Protein AF-A0A2P7SC13-F1 (afdb_monomer_lite)

Sequence (96 aa):
MEVFSAVVFDETLHFLTLPDGKTDEGWGVAGIEGLLDKYLDDDAELAKHFFRRVDQLYPGGYDMTVKIRGANLYDIRLSQGGETEIYPNRFVFFES

pLDDT: mean 88.29, std 10.5, range [35.25, 97.38]

Foldseek 3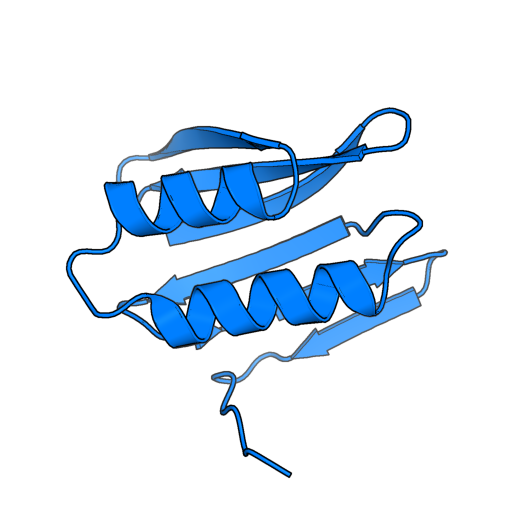Di:
DKWWWDDDPQWIKIWDQDPVRDIDIATALVGVVVVCVVPAPADQVVVSVVSVVCCVVCVRTWTWMWDDDRNWIAFIWIDDPRDIDTDHGIDDDDDD

Structure (mmCIF, N/CA/C/O backbone):
data_AF-A0A2P7SC13-F1
#
_entry.id   AF-A0A2P7SC13-F1
#
loop_
_atom_site.group_PDB
_atom_site.id
_atom_site.type_symbol
_atom_site.label_atom_id
_atom_site.label_alt_id
_atom_site.label_comp_id
_atom_site.label_asym_id
_atom_site.label_entity_id
_atom_site.label_seq_id
_atom_site.pdbx_PDB_ins_code
_atom_site.Cartn_x
_atom_site.Cartn_y
_atom_site.Cartn_z
_atom_site.occupancy
_atom_site.B_iso_or_equiv
_atom_site.auth_seq_id
_atom_site.auth_comp_id
_atom_site.auth_asym_id
_atom_site.auth_atom_id
_atom_site.pdbx_PDB_model_num
ATOM 1 N N . MET A 1 1 ? 6.666 5.268 -6.962 1.00 92.88 1 MET A N 1
ATOM 2 C CA . MET A 1 1 ? 5.197 5.129 -6.986 1.00 92.88 1 MET A CA 1
ATOM 3 C C . MET A 1 1 ? 4.663 5.399 -5.595 1.00 92.88 1 MET A C 1
ATOM 5 O O . MET A 1 1 ? 5.434 5.338 -4.637 1.00 92.88 1 MET A O 1
ATOM 9 N N . GLU A 1 2 ? 3.382 5.706 -5.479 1.00 95.50 2 GLU A N 1
ATOM 10 C CA . GLU A 1 2 ? 2.699 5.886 -4.198 1.00 95.50 2 GLU A CA 1
ATOM 11 C C . GLU A 1 2 ? 1.396 5.097 -4.220 1.00 95.50 2 GLU A C 1
ATOM 13 O O . GLU A 1 2 ? 0.692 5.123 -5.224 1.00 95.50 2 GLU A O 1
ATOM 18 N N . VAL A 1 3 ? 1.103 4.381 -3.138 1.00 96.06 3 VAL A N 1
ATOM 19 C CA . VAL A 1 3 ? -0.183 3.718 -2.942 1.00 96.06 3 VAL A CA 1
ATOM 20 C C . VAL A 1 3 ? -0.943 4.472 -1.869 1.00 96.06 3 VAL A C 1
ATOM 22 O O . VAL A 1 3 ? -0.439 4.645 -0.758 1.00 96.06 3 VAL A O 1
ATOM 25 N N . PHE A 1 4 ? -2.155 4.888 -2.206 1.00 96.44 4 PHE A N 1
ATOM 26 C CA . PHE A 1 4 ? -3.155 5.368 -1.266 1.00 96.44 4 PHE A CA 1
ATOM 27 C C . PHE A 1 4 ? -4.252 4.311 -1.143 1.00 96.44 4 PHE A C 1
ATOM 29 O O . PHE A 1 4 ? -4.703 3.776 -2.147 1.00 96.44 4 PHE A O 1
ATOM 36 N N . SER A 1 5 ? -4.655 3.975 0.073 1.00 95.81 5 SER A N 1
ATOM 37 C CA . SER A 1 5 ? -5.713 3.005 0.358 1.00 95.81 5 SER A CA 1
ATOM 38 C C . SER A 1 5 ? -6.805 3.716 1.128 1.00 95.81 5 SER A C 1
ATOM 40 O O . SER A 1 5 ? -6.482 4.501 2.023 1.00 95.81 5 SER A O 1
ATOM 42 N N . ALA A 1 6 ? -8.054 3.444 0.772 1.00 94.12 6 ALA A N 1
ATOM 43 C CA . ALA A 1 6 ? -9.217 3.994 1.444 1.00 94.12 6 ALA A CA 1
ATOM 44 C C . ALA A 1 6 ? -10.307 2.939 1.598 1.00 94.12 6 ALA A C 1
ATOM 46 O O . ALA A 1 6 ? -10.460 2.060 0.745 1.00 94.12 6 ALA A O 1
ATOM 47 N N . VAL A 1 7 ? -11.102 3.070 2.655 1.00 91.69 7 VAL A N 1
ATOM 48 C CA . VAL A 1 7 ? -12.303 2.250 2.840 1.00 91.69 7 VAL A CA 1
ATOM 49 C C . VAL A 1 7 ? -13.442 2.818 2.000 1.00 91.69 7 VAL A C 1
ATOM 51 O O . VAL A 1 7 ? -13.855 3.966 2.179 1.00 91.69 7 VAL A O 1
ATOM 54 N N . VAL A 1 8 ? -13.970 2.008 1.089 1.00 88.56 8 VAL A N 1
ATOM 55 C CA . VAL A 1 8 ? -15.129 2.341 0.261 1.00 88.56 8 VAL A CA 1
ATOM 56 C C . VAL A 1 8 ? -16.224 1.326 0.566 1.00 88.56 8 VAL A C 1
ATOM 58 O O . VAL A 1 8 ? -16.104 0.151 0.241 1.00 88.56 8 VAL A O 1
ATOM 61 N N . PHE A 1 9 ? -17.299 1.801 1.202 1.00 85.44 9 PHE A N 1
ATOM 62 C CA . PHE A 1 9 ? -18.335 0.967 1.820 1.00 85.44 9 PHE A CA 1
ATOM 63 C C . PHE A 1 9 ? -17.760 0.064 2.921 1.00 85.44 9 PHE A C 1
ATOM 65 O O . PHE A 1 9 ? -17.568 0.535 4.040 1.00 85.44 9 PHE A O 1
ATOM 72 N N . ASP A 1 10 ? -17.496 -1.198 2.609 1.00 83.75 10 ASP A N 1
ATOM 73 C CA . ASP A 1 10 ? -16.989 -2.244 3.497 1.00 83.75 10 ASP A CA 1
ATOM 74 C C . ASP A 1 10 ? -15.704 -2.905 2.973 1.00 83.75 10 ASP A C 1
ATOM 76 O O . ASP A 1 10 ? -15.173 -3.809 3.617 1.00 83.75 10 ASP A O 1
ATOM 80 N N . GLU A 1 11 ? -15.168 -2.426 1.848 1.00 85.00 11 GLU A N 1
ATOM 81 C CA . GLU A 1 11 ? -13.965 -2.967 1.220 1.00 85.00 11 GLU A CA 1
ATOM 82 C C . GLU A 1 11 ? -12.869 -1.902 1.077 1.00 85.00 11 GLU A C 1
ATOM 84 O O . GLU A 1 11 ? -13.129 -0.704 0.934 1.00 85.00 11 GLU A O 1
ATOM 89 N N . THR A 1 12 ? -11.610 -2.341 1.096 1.00 93.06 12 THR A N 1
ATOM 90 C CA . THR A 1 12 ? -10.454 -1.464 0.874 1.00 93.06 12 THR A CA 1
ATOM 91 C C . THR A 1 12 ? -10.179 -1.327 -0.624 1.00 93.06 12 THR A C 1
ATOM 93 O O . THR A 1 12 ? -9.947 -2.323 -1.315 1.00 93.06 12 THR A O 1
ATOM 96 N N . LEU A 1 13 ? -10.144 -0.092 -1.126 1.00 95.56 13 LEU A N 1
ATOM 97 C CA . LEU A 1 13 ? -9.709 0.241 -2.482 1.00 95.56 13 LEU A CA 1
ATOM 98 C C . LEU A 1 13 ? -8.304 0.840 -2.445 1.00 95.56 13 LEU A C 1
ATOM 100 O O . LEU A 1 13 ? -8.042 1.793 -1.706 1.00 95.56 13 LEU A O 1
ATOM 104 N N . HIS A 1 14 ? -7.408 0.302 -3.268 1.00 96.69 14 HIS A N 1
ATOM 105 C CA . HIS A 1 14 ? -6.050 0.803 -3.427 1.00 96.69 14 HIS A CA 1
ATOM 106 C C . HIS A 1 14 ? -5.912 1.602 -4.721 1.00 96.69 14 HIS A C 1
ATOM 108 O O . HIS A 1 14 ? -6.298 1.134 -5.786 1.00 96.69 14 HIS A O 1
AT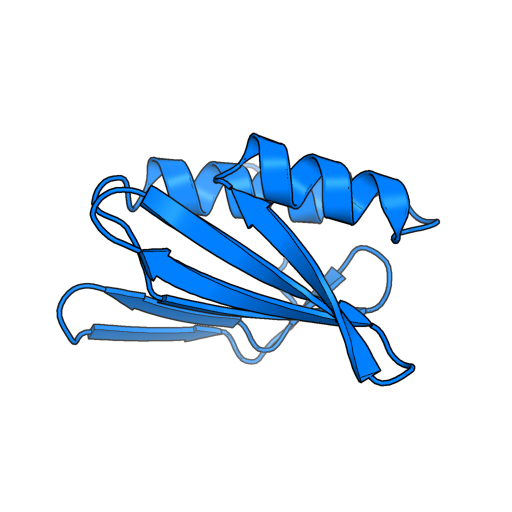OM 114 N N . PHE A 1 15 ? -5.286 2.768 -4.628 1.00 97.38 15 PHE A N 1
ATOM 115 C CA . PHE A 1 15 ? -4.934 3.660 -5.724 1.00 97.38 15 PHE A CA 1
ATOM 116 C C . PHE A 1 15 ? -3.411 3.713 -5.848 1.00 97.38 15 PHE A C 1
ATOM 118 O O . PHE A 1 15 ? -2.736 4.185 -4.933 1.00 97.38 15 PHE A O 1
ATOM 125 N N . LEU A 1 16 ? -2.858 3.248 -6.966 1.00 96.88 16 LEU A N 1
ATOM 126 C CA . LEU A 1 16 ? -1.430 3.310 -7.273 1.00 96.88 16 LEU A CA 1
ATOM 127 C C . LEU A 1 16 ? -1.153 4.483 -8.216 1.00 96.88 16 LEU A C 1
ATOM 129 O O . LEU A 1 16 ? -1.486 4.430 -9.398 1.00 96.88 16 LEU A O 1
ATOM 133 N N . THR A 1 17 ? -0.478 5.510 -7.709 1.00 97.06 17 THR A N 1
ATOM 134 C CA . THR A 1 17 ? -0.004 6.652 -8.496 1.00 97.06 17 THR A CA 1
ATOM 135 C C . THR A 1 17 ? 1.414 6.398 -9.014 1.00 97.06 17 THR A C 1
ATOM 137 O O . THR A 1 17 ? 2.379 6.216 -8.252 1.00 97.06 17 THR A O 1
ATOM 140 N N . LEU A 1 18 ? 1.539 6.387 -10.338 1.00 94.56 18 LEU A N 1
ATOM 141 C CA . LEU A 1 18 ? 2.777 6.191 -11.085 1.00 94.56 18 LEU A CA 1
ATOM 142 C C . LEU A 1 18 ? 3.626 7.475 -11.128 1.00 94.56 18 LEU A C 1
ATOM 144 O O . LEU A 1 18 ? 3.120 8.568 -10.868 1.00 94.56 18 LEU A O 1
ATOM 148 N N . PRO A 1 19 ? 4.929 7.390 -11.469 1.00 91.31 19 PRO A N 1
ATOM 149 C CA . PRO A 1 19 ? 5.795 8.571 -11.546 1.00 91.31 19 PRO A CA 1
ATOM 150 C C . PRO A 1 19 ? 5.356 9.618 -12.581 1.00 91.31 19 PRO A C 1
ATOM 152 O O . PRO A 1 19 ? 5.731 10.780 -12.453 1.00 91.31 19 PRO A O 1
ATOM 155 N N . ASP A 1 20 ? 4.579 9.220 -13.594 1.00 93.56 20 ASP A N 1
ATOM 156 C CA . ASP A 1 20 ? 4.016 10.111 -14.618 1.00 93.56 20 ASP A CA 1
ATOM 157 C C . ASP A 1 20 ? 2.694 10.779 -14.187 1.00 93.56 20 ASP A C 1
ATOM 159 O O . ASP A 1 20 ? 2.122 11.561 -14.945 1.00 93.56 20 ASP A O 1
ATOM 163 N N . GLY A 1 21 ? 2.221 10.493 -12.969 1.00 92.50 21 GLY A N 1
ATOM 164 C CA . GLY A 1 21 ? 0.991 11.037 -12.402 1.00 92.50 21 GLY A CA 1
ATOM 165 C C . GLY A 1 21 ? -0.279 10.277 -12.781 1.00 92.50 21 GLY A C 1
ATOM 166 O O . GLY A 1 21 ? -1.355 10.678 -12.341 1.00 92.50 21 GLY A O 1
ATOM 167 N N . LYS A 1 22 ? -0.196 9.194 -13.567 1.00 95.81 22 LYS A N 1
ATOM 168 C CA . LYS A 1 22 ? -1.351 8.312 -13.784 1.00 95.81 22 LYS A CA 1
ATOM 169 C C . LYS A 1 22 ? -1.662 7.516 -12.526 1.00 95.81 22 LYS A C 1
ATOM 171 O O . LYS A 1 22 ? -0.753 7.130 -11.792 1.00 95.81 22 LYS A O 1
ATOM 176 N N . THR A 1 23 ? -2.941 7.220 -12.337 1.00 96.56 23 THR A N 1
ATOM 177 C CA . THR A 1 23 ? -3.427 6.404 -11.229 1.00 96.56 23 THR A CA 1
ATOM 178 C C . THR A 1 23 ? -4.198 5.215 -11.778 1.00 96.56 23 THR A C 1
ATOM 180 O O . THR A 1 23 ? -5.109 5.401 -12.583 1.00 96.56 23 THR A O 1
ATOM 183 N N . ASP A 1 24 ? -3.838 4.021 -11.317 1.00 97.38 24 ASP A N 1
ATOM 184 C CA . ASP A 1 24 ? -4.630 2.801 -11.481 1.00 97.38 24 ASP A CA 1
ATOM 185 C C . ASP A 1 24 ? -5.184 2.374 -10.116 1.00 97.38 24 ASP A C 1
ATOM 187 O O . ASP A 1 24 ? -4.610 2.703 -9.075 1.00 97.38 24 ASP A O 1
ATOM 191 N N . GLU A 1 25 ? -6.286 1.628 -10.116 1.00 97.31 25 GLU A N 1
ATOM 192 C CA . GLU A 1 25 ? -6.970 1.201 -8.895 1.00 97.31 25 GLU A CA 1
ATOM 193 C C . GLU A 1 25 ? -7.215 -0.312 -8.850 1.00 97.31 25 GLU A C 1
ATOM 195 O O . GLU A 1 25 ? -7.295 -0.979 -9.885 1.00 97.31 25 GLU A O 1
ATOM 200 N N . GLY A 1 26 ? -7.301 -0.860 -7.638 1.00 96.62 26 GLY A N 1
ATOM 201 C CA . GLY A 1 26 ? -7.490 -2.287 -7.402 1.00 96.62 26 GLY A CA 1
ATOM 202 C C . GLY A 1 26 ? -8.128 -2.575 -6.045 1.00 96.62 26 GLY A C 1
ATOM 203 O O . GLY A 1 26 ? -7.706 -2.037 -5.023 1.00 96.62 26 GLY A O 1
ATOM 204 N N . TRP A 1 27 ? -9.139 -3.444 -6.048 1.00 95.25 27 TRP A N 1
ATOM 205 C CA . TRP A 1 27 ? -9.887 -3.842 -4.853 1.00 95.25 27 TRP A CA 1
ATOM 206 C C . TRP A 1 27 ? -9.154 -4.900 -4.032 1.00 95.25 27 TRP A C 1
ATOM 208 O O . TRP A 1 27 ? -8.768 -5.950 -4.557 1.00 95.25 27 TRP A O 1
ATOM 218 N N . GLY A 1 28 ? -9.005 -4.620 -2.737 1.00 93.31 28 GLY A N 1
ATOM 219 C CA . GLY A 1 28 ? -8.397 -5.505 -1.752 1.00 93.31 28 GLY A CA 1
ATOM 220 C C . GLY A 1 28 ? -6.997 -5.992 -2.126 1.00 93.31 28 GLY A C 1
ATOM 221 O O . GLY A 1 28 ? -6.325 -5.473 -3.024 1.00 93.31 28 GLY A O 1
ATOM 222 N N . VAL A 1 29 ? -6.574 -7.055 -1.444 1.00 94.62 29 VAL A N 1
ATOM 223 C CA . VAL A 1 29 ? -5.245 -7.660 -1.614 1.00 94.62 29 VAL A CA 1
ATOM 224 C C . VAL A 1 29 ? -4.998 -8.103 -3.058 1.00 94.62 29 VAL A C 1
ATOM 226 O O . VAL A 1 29 ? -3.954 -7.799 -3.625 1.00 94.62 29 VAL A O 1
ATOM 229 N N . ALA A 1 30 ? -5.966 -8.770 -3.692 1.00 95.38 30 ALA A N 1
ATOM 230 C CA . ALA A 1 30 ? -5.808 -9.242 -5.068 1.00 95.38 30 ALA A CA 1
ATOM 231 C C . ALA A 1 30 ? -5.632 -8.084 -6.065 1.00 95.38 30 ALA A C 1
ATOM 233 O O . ALA A 1 30 ? -4.830 -8.180 -6.995 1.00 95.38 30 ALA A O 1
ATOM 234 N N . GLY A 1 31 ? -6.357 -6.980 -5.859 1.00 95.81 31 GLY A N 1
ATOM 235 C CA . GLY A 1 31 ? -6.252 -5.788 -6.687 1.00 95.81 31 GLY A CA 1
ATOM 236 C C . GLY A 1 31 ? -4.875 -5.147 -6.588 1.00 95.81 31 GLY A C 1
ATOM 237 O O . GLY A 1 31 ? -4.232 -4.937 -7.616 1.00 95.81 31 GLY A O 1
ATOM 238 N N . ILE A 1 32 ? -4.389 -4.881 -5.371 1.00 95.62 32 ILE A N 1
ATOM 239 C CA . ILE A 1 32 ? -3.063 -4.275 -5.205 1.00 95.62 32 ILE A CA 1
ATOM 240 C C . ILE A 1 32 ? -1.943 -5.202 -5.684 1.00 95.62 32 ILE A C 1
ATOM 242 O O . ILE A 1 32 ? -1.020 -4.725 -6.334 1.00 95.62 32 ILE A O 1
ATOM 246 N N . GLU A 1 33 ? -2.033 -6.516 -5.468 1.00 95.62 33 GLU A N 1
ATOM 247 C CA . GLU A 1 33 ? -1.047 -7.464 -6.004 1.00 95.62 33 GLU A CA 1
ATOM 248 C C . GLU A 1 33 ? -0.973 -7.418 -7.532 1.00 95.62 33 GLU A C 1
ATOM 250 O O . GLU A 1 33 ? 0.124 -7.333 -8.081 1.00 95.62 33 GLU A O 1
ATOM 255 N N . GLY A 1 34 ? -2.122 -7.370 -8.214 1.00 95.94 34 GLY A N 1
ATOM 256 C CA . GLY A 1 34 ? -2.168 -7.227 -9.669 1.00 95.94 34 GLY A CA 1
ATOM 257 C C . GLY A 1 34 ? -1.574 -5.905 -10.166 1.00 95.94 34 GLY A C 1
ATOM 258 O O . GLY A 1 34 ? -0.911 -5.878 -11.203 1.00 95.94 34 GLY A O 1
ATOM 259 N N . LEU A 1 35 ? -1.765 -4.807 -9.427 1.00 95.62 35 LEU A N 1
ATOM 260 C CA . LEU A 1 35 ? -1.131 -3.523 -9.745 1.00 95.62 35 LEU A CA 1
ATOM 261 C C . LEU A 1 35 ? 0.388 -3.573 -9.550 1.00 95.62 35 LEU A C 1
ATOM 263 O O . LEU A 1 35 ? 1.128 -3.049 -10.382 1.00 95.62 35 LEU A O 1
ATOM 267 N N . LEU A 1 36 ? 0.853 -4.206 -8.473 1.00 93.88 36 LEU A N 1
ATOM 268 C CA . LEU A 1 36 ? 2.278 -4.384 -8.207 1.00 93.88 36 LEU A CA 1
ATOM 269 C C . LEU A 1 36 ? 2.925 -5.233 -9.308 1.00 93.88 36 LEU A C 1
ATOM 271 O O . LEU A 1 36 ? 3.917 -4.796 -9.876 1.00 93.88 36 LEU A O 1
ATOM 275 N N . ASP A 1 37 ? 2.319 -6.359 -9.689 1.00 93.62 37 ASP A N 1
ATOM 276 C CA . ASP A 1 37 ? 2.808 -7.219 -10.780 1.00 93.62 37 ASP A CA 1
ATOM 277 C C . ASP A 1 37 ? 2.832 -6.520 -12.143 1.00 93.62 37 ASP A C 1
ATOM 279 O O . ASP A 1 37 ? 3.658 -6.828 -12.999 1.00 93.62 37 ASP A O 1
ATOM 283 N N . LYS A 1 38 ? 1.919 -5.571 -12.363 1.00 93.38 38 LYS A N 1
ATOM 284 C CA . LYS A 1 38 ? 1.837 -4.816 -13.616 1.00 93.38 38 LYS A CA 1
ATOM 285 C C . LYS A 1 38 ? 2.912 -3.733 -13.736 1.00 93.38 38 LYS A C 1
ATOM 287 O O . LYS A 1 38 ? 3.307 -3.417 -14.857 1.00 93.38 38 LYS A O 1
ATOM 292 N N . TYR A 1 39 ? 3.321 -3.120 -12.624 1.00 92.44 39 TYR A N 1
ATOM 293 C CA . TYR A 1 39 ? 4.102 -1.875 -12.638 1.00 92.44 39 TYR A CA 1
ATOM 294 C C . TYR A 1 39 ? 5.450 -1.929 -11.916 1.00 92.44 39 TYR A C 1
ATOM 296 O O . TYR A 1 39 ? 6.235 -0.986 -12.044 1.00 92.44 39 TYR A O 1
ATOM 304 N N . LEU A 1 40 ? 5.736 -2.983 -11.154 1.00 88.31 40 LEU A N 1
ATOM 305 C CA . LEU A 1 40 ? 7.066 -3.232 -10.607 1.00 88.31 40 LEU A CA 1
ATOM 306 C C . LEU A 1 40 ? 7.812 -4.211 -11.509 1.00 88.31 40 LEU A C 1
ATOM 308 O O . LEU A 1 40 ? 7.402 -5.354 -11.661 1.00 88.31 40 LEU A O 1
ATOM 312 N N . ASP A 1 41 ? 8.933 -3.753 -12.068 1.00 75.50 41 ASP A N 1
ATOM 313 C CA . ASP A 1 41 ? 9.847 -4.601 -12.845 1.00 75.50 41 ASP A CA 1
ATOM 314 C C . ASP A 1 41 ? 10.681 -5.544 -11.947 1.00 75.50 41 ASP A C 1
ATOM 316 O O . ASP A 1 41 ? 11.176 -6.573 -12.406 1.00 75.50 41 ASP A O 1
ATOM 320 N N . ASP A 1 42 ? 10.854 -5.178 -10.671 1.00 76.00 42 ASP A N 1
ATOM 321 C CA . ASP A 1 42 ? 11.589 -5.943 -9.657 1.00 76.00 42 ASP A CA 1
ATOM 322 C C . ASP A 1 42 ? 10.677 -6.944 -8.919 1.00 76.00 42 ASP A C 1
ATOM 324 O O . ASP A 1 42 ? 9.453 -6.846 -8.964 1.00 76.00 42 ASP A O 1
ATOM 328 N N . ASP A 1 43 ? 11.282 -7.861 -8.154 1.00 81.00 43 ASP A N 1
ATOM 329 C CA . ASP A 1 43 ? 10.568 -8.771 -7.249 1.00 81.00 43 ASP A CA 1
ATOM 330 C C . ASP A 1 43 ? 9.706 -7.998 -6.231 1.00 81.00 43 ASP A C 1
ATOM 332 O O . ASP A 1 43 ? 10.196 -7.451 -5.239 1.00 81.00 43 ASP A O 1
ATOM 336 N N . ALA A 1 44 ? 8.399 -7.953 -6.489 1.00 88.31 44 ALA A N 1
ATOM 337 C CA . ALA A 1 44 ? 7.421 -7.256 -5.671 1.00 88.31 44 ALA A CA 1
ATOM 338 C C . ALA A 1 44 ? 6.972 -8.052 -4.431 1.00 88.31 44 ALA A C 1
ATOM 340 O O . ALA A 1 44 ? 6.127 -7.551 -3.683 1.00 88.31 44 ALA A O 1
ATOM 341 N N . GLU A 1 45 ? 7.492 -9.258 -4.170 1.00 89.44 45 GLU A N 1
ATOM 342 C CA . GLU A 1 45 ? 6.951 -10.140 -3.125 1.00 89.44 45 GLU A CA 1
ATOM 343 C C . GLU A 1 45 ? 6.989 -9.517 -1.728 1.00 89.44 45 GLU A C 1
ATOM 345 O O . GLU A 1 45 ? 6.026 -9.661 -0.975 1.00 89.44 45 GLU A O 1
ATOM 350 N N . LEU A 1 46 ? 8.025 -8.741 -1.387 1.00 87.75 46 LEU A N 1
ATOM 351 C CA . LEU A 1 46 ? 8.061 -8.013 -0.112 1.00 87.75 46 LEU A CA 1
ATOM 352 C C . LEU A 1 46 ? 6.875 -7.042 0.018 1.00 87.75 46 LEU A C 1
ATOM 354 O O . LEU A 1 46 ? 6.232 -6.975 1.068 1.00 87.75 46 LEU A O 1
ATOM 358 N N . ALA A 1 47 ? 6.571 -6.300 -1.050 1.00 90.62 47 ALA A N 1
ATOM 359 C CA . ALA A 1 47 ? 5.445 -5.378 -1.069 1.00 90.62 47 ALA A CA 1
ATOM 360 C C . ALA A 1 47 ? 4.117 -6.138 -0.962 1.00 90.62 47 ALA A C 1
ATOM 362 O O . ALA A 1 47 ? 3.288 -5.790 -0.123 1.00 90.62 47 ALA A O 1
ATOM 363 N N . LYS A 1 48 ? 3.938 -7.220 -1.729 1.00 92.88 48 LYS A N 1
ATOM 364 C CA . LYS A 1 48 ? 2.729 -8.057 -1.656 1.00 92.88 48 LYS A CA 1
ATOM 365 C C . LYS A 1 48 ? 2.518 -8.627 -0.254 1.00 92.88 48 LYS A C 1
ATOM 367 O O . LYS A 1 48 ? 1.429 -8.510 0.301 1.00 92.88 48 LYS A O 1
ATOM 372 N N . HIS A 1 49 ? 3.565 -9.179 0.358 1.00 91.62 49 HIS A N 1
ATOM 373 C CA . HIS A 1 49 ? 3.516 -9.685 1.730 1.00 91.62 49 HIS A CA 1
ATOM 374 C C . HIS A 1 49 ? 3.118 -8.613 2.741 1.00 91.62 49 HIS A C 1
ATOM 376 O O . HIS A 1 49 ? 2.325 -8.894 3.640 1.00 91.62 49 HIS A O 1
ATOM 382 N N . PHE A 1 50 ? 3.620 -7.389 2.584 1.00 91.69 50 PHE A N 1
ATOM 383 C CA . PHE A 1 50 ? 3.197 -6.268 3.412 1.00 91.69 50 PHE A CA 1
ATOM 384 C C . PHE A 1 50 ? 1.691 -5.998 3.276 1.00 91.69 50 PHE A C 1
ATOM 386 O O . PHE A 1 50 ? 1.000 -5.985 4.292 1.00 91.69 50 PHE A O 1
ATOM 393 N N . PHE A 1 51 ? 1.156 -5.865 2.057 1.00 92.94 51 PHE A N 1
ATOM 394 C CA . PHE A 1 51 ? -0.279 -5.611 1.859 1.00 92.94 51 PHE A CA 1
ATOM 395 C C . PHE A 1 51 ? -1.156 -6.755 2.383 1.00 92.94 51 PHE A C 1
ATOM 397 O O . PHE A 1 51 ? -2.133 -6.494 3.083 1.00 92.94 51 PHE A O 1
ATOM 404 N N . ARG A 1 52 ? -0.763 -8.018 2.154 1.00 93.69 52 ARG A N 1
ATOM 405 C CA . ARG A 1 52 ? -1.414 -9.198 2.757 1.00 93.69 52 ARG A CA 1
ATOM 406 C C . ARG A 1 52 ? -1.458 -9.089 4.281 1.00 93.69 52 ARG A C 1
ATOM 408 O O . ARG A 1 52 ? -2.468 -9.410 4.901 1.00 93.69 52 ARG A O 1
ATOM 415 N N . ARG A 1 53 ? -0.352 -8.662 4.899 1.00 92.31 53 ARG A N 1
ATOM 416 C CA . ARG A 1 53 ? -0.246 -8.576 6.357 1.00 92.31 53 ARG A CA 1
ATO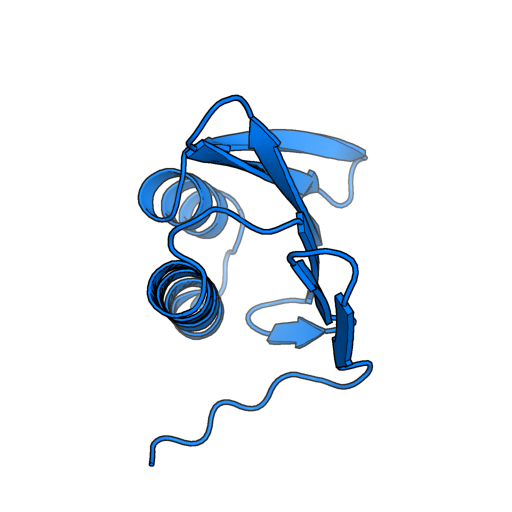M 417 C C . ARG A 1 53 ? -1.089 -7.444 6.931 1.00 92.31 53 ARG A C 1
ATOM 419 O O . ARG A 1 53 ? -1.718 -7.655 7.963 1.00 92.31 53 ARG A O 1
ATOM 426 N N . VAL A 1 54 ? -1.108 -6.280 6.285 1.00 90.94 54 VAL A N 1
ATOM 427 C CA . VAL A 1 54 ? -1.969 -5.161 6.693 1.00 90.94 54 VAL A CA 1
ATOM 428 C C . VAL A 1 54 ? -3.434 -5.593 6.611 1.00 90.94 54 VAL A C 1
ATOM 430 O O . VAL A 1 54 ? -4.148 -5.493 7.599 1.00 90.94 54 VAL A O 1
ATOM 433 N N . ASP A 1 55 ? -3.865 -6.192 5.505 1.00 90.88 55 ASP A N 1
ATOM 434 C CA . ASP A 1 55 ? -5.251 -6.650 5.352 1.00 90.88 55 ASP A CA 1
ATOM 435 C C . ASP A 1 55 ? -5.682 -7.660 6.435 1.00 90.88 55 ASP A C 1
ATOM 437 O O . ASP A 1 55 ? -6.740 -7.522 7.045 1.00 90.88 55 ASP A O 1
ATOM 441 N N . GLN A 1 56 ? -4.804 -8.609 6.784 1.00 90.75 56 GLN A N 1
ATOM 442 C CA . GLN A 1 56 ? -5.042 -9.561 7.878 1.00 90.75 56 GLN A CA 1
ATOM 443 C C . GLN A 1 56 ? -5.165 -8.906 9.259 1.00 90.75 56 GLN A C 1
ATOM 445 O O . GLN A 1 56 ? -5.901 -9.405 10.111 1.00 90.75 56 GLN A O 1
ATOM 450 N N . LEU A 1 57 ? -4.391 -7.849 9.517 1.00 88.88 57 LEU A N 1
ATOM 451 C CA . LEU A 1 57 ? -4.392 -7.145 10.802 1.00 88.88 57 LEU A CA 1
ATOM 452 C C . LEU A 1 57 ? -5.565 -6.166 10.919 1.00 88.88 57 LEU A C 1
ATOM 454 O O . LEU A 1 57 ? -6.036 -5.917 12.028 1.00 88.88 57 LEU A O 1
ATOM 458 N N . TYR A 1 58 ? -6.059 -5.656 9.789 1.00 86.38 58 TYR 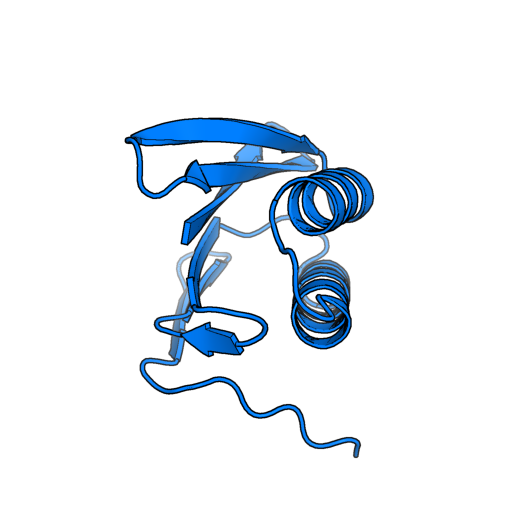A N 1
ATOM 459 C CA . TYR A 1 58 ? -7.063 -4.597 9.726 1.00 86.38 58 TYR A CA 1
ATOM 460 C C . TYR A 1 58 ? -8.271 -4.992 8.845 1.00 86.38 58 TYR A C 1
ATOM 462 O O . TYR A 1 58 ? -8.594 -4.288 7.888 1.00 86.38 58 TYR A O 1
ATOM 470 N N . PRO A 1 59 ? -9.005 -6.074 9.184 1.00 80.62 59 PRO A N 1
ATOM 471 C CA . PRO A 1 59 ? -10.085 -6.620 8.350 1.00 80.62 59 PRO A CA 1
ATOM 472 C C . PRO A 1 59 ? -11.329 -5.719 8.246 1.00 80.62 59 PRO A C 1
ATOM 474 O O . PRO A 1 59 ? -12.204 -5.975 7.430 1.00 80.62 59 PRO A O 1
ATOM 477 N N . GLY A 1 60 ? -11.437 -4.682 9.085 1.00 76.81 60 GLY A N 1
ATOM 478 C CA . GLY A 1 60 ? -12.513 -3.682 9.033 1.00 76.81 60 GLY A CA 1
ATOM 479 C C . GLY A 1 60 ? -12.226 -2.507 8.097 1.00 76.81 60 GLY A C 1
ATOM 480 O O . GLY A 1 60 ? -12.918 -1.494 8.173 1.00 76.81 60 GLY A O 1
ATOM 481 N N . GLY A 1 61 ? -11.177 -2.616 7.279 1.00 81.19 61 GLY A N 1
ATOM 482 C CA . GLY A 1 61 ? -10.678 -1.531 6.454 1.00 81.19 61 GLY A CA 1
ATOM 483 C C . GLY A 1 61 ? -9.706 -0.617 7.201 1.00 81.19 61 GLY A C 1
ATOM 484 O O . GLY A 1 61 ? -9.633 -0.583 8.438 1.00 81.19 61 GLY A O 1
ATOM 485 N N . TYR A 1 62 ? -8.916 0.099 6.412 1.00 89.88 62 TYR A N 1
ATOM 486 C CA . TYR A 1 62 ? -7.880 1.013 6.865 1.00 89.88 62 TYR A CA 1
ATOM 487 C C . TYR A 1 62 ? -7.618 2.068 5.791 1.00 89.88 62 TYR A C 1
ATOM 489 O O . TYR A 1 62 ? -7.720 1.791 4.594 1.00 89.88 62 TYR A O 1
ATOM 497 N N . ASP A 1 63 ? -7.217 3.258 6.226 1.00 93.12 63 ASP A N 1
ATOM 498 C CA . ASP A 1 63 ? -6.644 4.251 5.327 1.00 93.12 63 ASP A CA 1
ATOM 499 C C . ASP A 1 63 ? -5.124 4.118 5.380 1.00 93.12 63 ASP A C 1
ATOM 501 O O . ASP A 1 63 ? -4.531 4.031 6.458 1.00 93.12 63 ASP A O 1
ATOM 505 N N . MET A 1 64 ? -4.464 4.087 4.226 1.00 95.12 64 MET A N 1
ATOM 506 C CA . MET A 1 64 ? -3.010 3.947 4.189 1.00 95.12 64 MET A CA 1
ATOM 507 C C . MET A 1 64 ? -2.386 4.773 3.082 1.00 95.12 64 MET A C 1
ATOM 509 O O . MET A 1 64 ? -2.882 4.812 1.964 1.00 95.12 64 MET A O 1
ATOM 513 N N . THR A 1 65 ? -1.233 5.367 3.357 1.00 95.75 65 THR A N 1
ATOM 514 C CA . THR A 1 65 ? -0.326 5.870 2.326 1.00 95.75 65 THR A CA 1
ATOM 515 C C . THR A 1 65 ? 1.013 5.168 2.457 1.00 95.75 65 THR A C 1
ATOM 517 O O . THR A 1 65 ? 1.569 5.103 3.550 1.00 95.75 65 THR A O 1
ATOM 520 N N . VAL A 1 66 ? 1.553 4.664 1.352 1.00 95.00 66 VAL A N 1
ATOM 521 C CA . VAL A 1 66 ? 2.897 4.079 1.305 1.00 95.00 66 VAL A CA 1
ATOM 522 C C . VAL A 1 66 ? 3.601 4.468 0.015 1.00 95.00 66 VAL A C 1
ATOM 524 O O . VAL A 1 66 ? 3.018 4.440 -1.069 1.00 95.00 66 VAL A O 1
ATOM 527 N N . LYS A 1 67 ? 4.885 4.811 0.111 1.00 94.25 67 LYS A N 1
ATOM 528 C CA . LYS A 1 67 ? 5.728 5.055 -1.061 1.00 94.25 67 LYS A CA 1
ATOM 529 C C . LYS A 1 67 ? 6.514 3.813 -1.422 1.00 94.25 67 LYS A C 1
ATOM 531 O O . LYS A 1 67 ? 7.135 3.185 -0.569 1.00 94.25 67 LYS A O 1
ATOM 536 N N . ILE A 1 68 ? 6.560 3.531 -2.716 1.00 90.88 68 ILE A N 1
ATOM 537 C CA . ILE A 1 68 ? 7.271 2.389 -3.283 1.00 90.88 68 ILE A CA 1
ATOM 538 C C . ILE A 1 68 ? 8.422 2.900 -4.154 1.00 90.88 68 ILE A C 1
ATOM 540 O O . ILE A 1 68 ? 8.214 3.712 -5.070 1.00 90.88 68 ILE A O 1
ATOM 544 N N . ARG A 1 69 ? 9.644 2.445 -3.853 1.00 88.44 69 ARG A N 1
ATOM 545 C CA . ARG A 1 69 ? 10.878 2.746 -4.603 1.00 88.44 69 ARG A CA 1
ATOM 546 C C . ARG A 1 69 ? 11.617 1.434 -4.896 1.00 88.44 69 ARG A C 1
ATOM 548 O O . ARG A 1 69 ? 12.183 0.838 -3.978 1.00 88.44 69 ARG A O 1
ATOM 555 N N . GLY A 1 70 ? 11.600 0.989 -6.157 1.00 84.00 70 GLY A N 1
ATOM 556 C CA . GLY A 1 70 ? 11.935 -0.402 -6.501 1.00 84.00 70 GLY A CA 1
ATOM 557 C C . GLY A 1 70 ? 11.018 -1.363 -5.737 1.00 84.00 70 GLY A C 1
ATOM 558 O O . GLY A 1 70 ? 9.866 -1.026 -5.485 1.00 84.00 70 GLY A O 1
ATOM 559 N N . ALA A 1 71 ? 11.549 -2.479 -5.246 1.00 76.88 71 ALA A N 1
ATOM 560 C CA . ALA A 1 71 ? 10.820 -3.430 -4.395 1.00 76.88 71 ALA A CA 1
ATOM 561 C C . ALA A 1 71 ? 10.637 -3.009 -2.913 1.00 76.88 71 ALA A C 1
ATOM 563 O O . ALA A 1 71 ? 10.191 -3.805 -2.087 1.00 76.88 71 ALA A O 1
ATOM 564 N N . ASN A 1 72 ? 11.019 -1.785 -2.524 1.00 86.62 72 ASN A N 1
ATOM 565 C CA . ASN A 1 72 ? 11.042 -1.361 -1.118 1.00 86.62 72 ASN A CA 1
ATOM 566 C C . ASN A 1 72 ? 9.927 -0.363 -0.773 1.00 86.62 72 ASN A C 1
ATOM 568 O O . ASN A 1 72 ? 9.602 0.525 -1.566 1.00 86.62 72 ASN A O 1
ATOM 572 N N . LEU A 1 73 ? 9.425 -0.464 0.461 1.00 90.44 73 LEU A N 1
ATOM 573 C CA . LEU A 1 73 ? 8.378 0.393 1.021 1.00 90.44 73 LEU A CA 1
ATOM 574 C C . LEU A 1 73 ? 8.961 1.448 1.971 1.00 90.44 73 LEU A C 1
ATOM 576 O O . LEU A 1 73 ? 9.862 1.158 2.764 1.00 90.44 73 LEU A O 1
ATOM 580 N N . TYR A 1 74 ? 8.434 2.667 1.894 1.00 91.81 74 TYR A N 1
ATOM 581 C CA . TYR A 1 74 ? 8.859 3.841 2.658 1.00 91.81 74 TYR A CA 1
ATOM 582 C C . TYR A 1 74 ? 7.660 4.702 3.042 1.00 91.81 74 TYR A C 1
ATOM 584 O O . TYR A 1 74 ? 6.615 4.630 2.395 1.00 91.81 74 TYR A O 1
ATOM 592 N N . ASP A 1 75 ? 7.860 5.596 4.015 1.00 91.50 75 ASP A N 1
ATOM 593 C CA . ASP A 1 75 ? 6.886 6.622 4.399 1.00 91.50 75 ASP A CA 1
ATOM 594 C C . ASP A 1 75 ? 5.480 6.036 4.643 1.00 91.50 75 ASP A C 1
ATOM 596 O O . ASP A 1 75 ? 4.485 6.609 4.197 1.00 91.50 75 ASP A O 1
ATOM 600 N N . ILE A 1 76 ? 5.395 4.880 5.313 1.00 93.00 76 ILE A N 1
ATOM 601 C CA . ILE A 1 76 ? 4.116 4.209 5.565 1.00 93.00 76 ILE A CA 1
ATOM 602 C C . ILE A 1 76 ? 3.360 5.007 6.625 1.00 93.00 76 ILE A C 1
ATOM 604 O O . ILE A 1 76 ? 3.880 5.287 7.708 1.00 93.00 76 ILE A O 1
ATOM 608 N N . ARG A 1 77 ? 2.122 5.360 6.311 1.00 93.75 77 ARG A N 1
ATOM 609 C CA . ARG A 1 77 ? 1.160 5.963 7.229 1.00 93.75 77 ARG A CA 1
ATOM 610 C C . ARG A 1 77 ? -0.083 5.112 7.184 1.00 93.75 77 ARG A C 1
ATOM 612 O O . ARG A 1 77 ? -0.655 4.974 6.109 1.00 93.75 77 ARG A O 1
ATOM 619 N N . LEU A 1 78 ? -0.464 4.546 8.314 1.00 92.38 78 LEU A N 1
ATOM 620 C CA . LEU A 1 78 ? -1.633 3.691 8.431 1.00 92.38 78 LEU A CA 1
ATOM 621 C C . LEU A 1 78 ? -2.564 4.286 9.478 1.00 92.38 78 LEU A C 1
ATOM 623 O O . LEU A 1 78 ? -2.121 4.591 10.585 1.00 92.38 78 LEU A O 1
ATOM 627 N N . SER A 1 79 ? -3.834 4.441 9.132 1.00 89.81 79 SER A N 1
ATOM 628 C CA . SER A 1 79 ? -4.851 5.003 10.007 1.00 89.81 79 SER A CA 1
ATOM 629 C C . SER A 1 79 ? -6.044 4.058 10.118 1.00 89.81 79 SER A C 1
ATOM 631 O O . SER A 1 79 ? -6.608 3.624 9.114 1.00 89.81 79 SER A O 1
ATOM 633 N N . GLN A 1 80 ? -6.453 3.768 11.353 1.00 85.00 80 GLN A N 1
ATOM 634 C CA . GLN A 1 80 ? -7.668 3.013 11.655 1.00 85.00 80 GLN A CA 1
ATOM 635 C C . GLN A 1 80 ? -8.320 3.575 12.920 1.00 85.00 80 GLN A C 1
ATOM 637 O O . GLN A 1 80 ? -7.647 3.851 13.908 1.00 85.00 80 GLN A O 1
ATOM 642 N N . GLY A 1 81 ? -9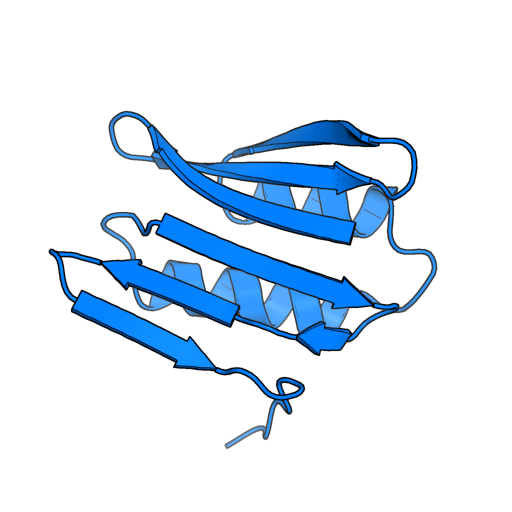.642 3.770 12.900 1.00 81.88 81 GLY A N 1
ATOM 643 C CA . GLY A 1 81 ? -10.390 4.170 14.100 1.00 81.88 81 GLY A CA 1
ATOM 644 C C . GLY A 1 81 ? -9.967 5.516 14.710 1.00 81.88 81 GLY A C 1
ATOM 645 O O . GLY A 1 81 ? -10.205 5.748 15.889 1.00 81.88 81 GLY A O 1
ATOM 646 N N . GLY A 1 82 ? -9.339 6.399 13.925 1.00 78.50 82 GLY A N 1
ATOM 647 C CA . GLY A 1 82 ? -8.806 7.686 14.389 1.00 78.50 82 GLY A CA 1
ATOM 648 C C . GLY A 1 82 ? -7.378 7.627 14.945 1.00 78.50 82 GLY A C 1
ATOM 649 O O . GLY A 1 82 ? -6.782 8.680 15.173 1.00 78.50 82 GLY A O 1
ATOM 650 N N . GLU A 1 83 ? -6.800 6.438 15.108 1.00 85.44 83 GLU A N 1
ATOM 651 C CA . GLU A 1 83 ? -5.384 6.264 15.434 1.00 85.44 83 GLU A CA 1
ATOM 652 C C . GLU A 1 83 ? -4.552 6.242 14.149 1.00 85.44 83 GLU A C 1
ATOM 654 O O . GLU A 1 83 ? -5.025 5.815 13.097 1.00 85.44 83 GLU A O 1
ATOM 659 N N . THR A 1 84 ? -3.327 6.776 14.199 1.00 87.94 84 THR A N 1
ATOM 660 C CA . THR A 1 84 ? -2.412 6.806 13.050 1.00 87.94 84 THR A CA 1
ATOM 661 C C 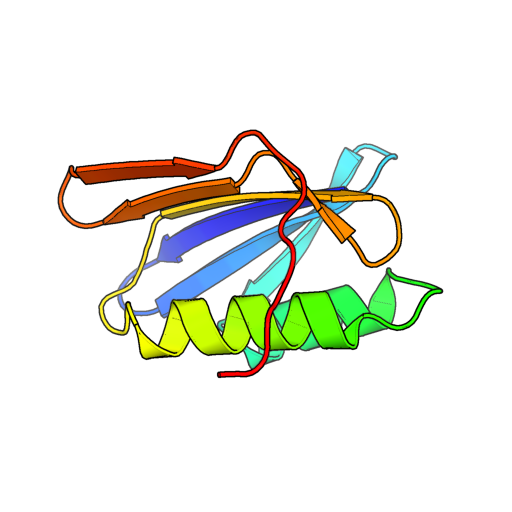. THR A 1 84 ? -1.022 6.358 13.463 1.00 87.94 84 THR A C 1
ATOM 663 O O . THR A 1 84 ? -0.381 6.983 14.309 1.00 87.94 84 THR A O 1
ATOM 666 N N . GLU A 1 85 ? -0.540 5.312 12.809 1.00 86.75 85 GLU A N 1
ATOM 667 C CA . GLU A 1 85 ? 0.818 4.806 12.930 1.00 86.75 85 GLU A CA 1
ATOM 668 C C . GLU A 1 85 ? 1.669 5.332 11.770 1.00 86.75 85 GLU A C 1
ATOM 670 O O . GLU A 1 85 ? 1.253 5.324 10.608 1.00 86.75 85 GLU A O 1
ATOM 675 N N . ILE A 1 86 ? 2.875 5.814 12.080 1.00 87.31 86 ILE A N 1
ATOM 676 C CA . ILE A 1 86 ? 3.789 6.397 11.093 1.00 87.31 86 ILE A CA 1
ATOM 677 C C . ILE A 1 86 ? 5.120 5.655 11.141 1.00 87.31 86 ILE A C 1
ATOM 679 O O . ILE A 1 86 ? 5.833 5.694 12.145 1.00 87.31 86 ILE A O 1
ATOM 683 N N . TYR A 1 87 ? 5.494 5.065 10.010 1.00 86.50 87 TYR A N 1
ATOM 684 C CA . TYR A 1 87 ? 6.777 4.409 9.792 1.00 86.50 87 TYR A CA 1
ATOM 685 C C . TYR A 1 87 ? 7.550 5.182 8.710 1.00 86.50 87 TYR A C 1
ATOM 687 O O . TYR A 1 87 ? 7.405 4.916 7.516 1.00 86.50 87 TYR A O 1
ATOM 695 N N . PRO A 1 88 ? 8.369 6.178 9.101 1.00 75.56 88 PRO A N 1
ATOM 696 C CA . PRO A 1 88 ? 9.010 7.096 8.153 1.00 75.56 88 PRO A CA 1
ATOM 697 C C . PRO A 1 88 ? 10.209 6.475 7.422 1.00 75.56 88 PRO A C 1
ATOM 699 O O . PRO A 1 88 ? 10.710 7.025 6.447 1.00 75.56 88 PRO A O 1
ATOM 702 N N . ASN A 1 89 ? 10.712 5.343 7.910 1.00 79.56 89 ASN A N 1
ATOM 703 C CA . ASN A 1 89 ? 11.905 4.700 7.377 1.00 79.56 89 ASN A CA 1
ATOM 704 C C . ASN A 1 89 ? 11.549 3.580 6.398 1.00 79.56 89 ASN A C 1
ATOM 706 O O . ASN A 1 89 ? 10.392 3.187 6.260 1.00 79.56 89 ASN A O 1
ATOM 710 N N . ARG A 1 90 ? 12.578 3.044 5.732 1.00 78.69 90 ARG A N 1
ATOM 711 C CA . ARG A 1 90 ? 12.458 1.820 4.938 1.00 78.69 90 ARG A CA 1
ATOM 712 C C . ARG A 1 90 ? 11.845 0.713 5.795 1.00 78.69 90 ARG A C 1
ATOM 714 O O . ARG A 1 90 ? 12.378 0.407 6.862 1.00 78.69 90 ARG A O 1
ATOM 721 N N . PHE A 1 91 ? 10.795 0.081 5.293 1.00 77.56 91 PHE A N 1
ATOM 722 C CA . PHE A 1 91 ? 10.273 -1.137 5.891 1.00 77.56 91 PHE A CA 1
ATOM 723 C C . PHE A 1 91 ? 11.258 -2.287 5.660 1.00 77.56 91 PHE A C 1
ATOM 725 O O . PHE A 1 91 ? 11.646 -2.568 4.524 1.00 77.56 91 PHE A O 1
ATOM 732 N N . VAL A 1 92 ? 11.683 -2.932 6.745 1.00 70.81 92 VAL A N 1
ATOM 733 C CA . VAL A 1 92 ? 12.526 -4.129 6.711 1.00 70.81 92 VAL A CA 1
ATOM 734 C C . VAL A 1 92 ? 11.712 -5.255 7.327 1.00 70.81 92 VAL A C 1
ATOM 736 O O . VAL A 1 92 ? 11.428 -5.230 8.522 1.00 70.81 92 VAL A O 1
ATOM 739 N N . PHE A 1 93 ? 11.307 -6.213 6.497 1.00 63.09 93 PHE A N 1
ATOM 740 C CA . PHE A 1 93 ? 10.611 -7.403 6.965 1.00 63.09 93 PHE A CA 1
ATOM 741 C C . PHE A 1 93 ? 11.635 -8.339 7.615 1.00 63.09 93 PHE A C 1
ATOM 743 O O . PHE A 1 93 ? 12.562 -8.797 6.949 1.00 63.09 93 PHE A O 1
ATOM 750 N N . PHE A 1 94 ? 11.492 -8.594 8.913 1.00 55.12 94 PHE A N 1
ATOM 751 C CA . PHE A 1 94 ? 12.188 -9.687 9.582 1.00 55.12 94 PHE A CA 1
ATOM 752 C C . PHE A 1 94 ? 11.189 -10.835 9.713 1.00 55.12 94 PHE A C 1
ATOM 754 O O . PHE A 1 94 ? 10.130 -10.651 10.309 1.00 55.12 94 PHE A O 1
ATOM 761 N N . GLU A 1 95 ? 11.503 -11.996 9.138 1.00 41.59 95 GLU A N 1
ATOM 762 C CA . GLU A 1 95 ? 10.783 -13.227 9.465 1.00 41.59 95 GLU A CA 1
ATOM 763 C C . GLU A 1 95 ? 11.017 -13.526 10.952 1.00 41.59 95 GLU A C 1
ATOM 765 O O . GLU A 1 95 ? 12.162 -13.688 11.380 1.00 41.59 95 GLU A O 1
ATOM 770 N N . SER A 1 96 ? 9.948 -13.553 11.747 1.00 35.25 96 SER A N 1
ATOM 771 C CA . SER A 1 96 ? 9.961 -14.058 13.123 1.00 35.25 96 SER A CA 1
ATOM 772 C C . SER A 1 96 ? 8.969 -15.194 13.260 1.00 35.25 96 SER A C 1
ATOM 774 O O . SER A 1 96 ? 7.800 -14.945 12.880 1.00 35.25 96 SER A O 1
#

Radius of gyration: 12.45 Å; chains: 1; bounding box: 31×25×30 Å

Organism: NCBI:txid1295366

Secondary structure (DSSP, 8-state):
-EEEEEEETTEEEEEEE-TTS-EEEEEHHHHHHHHHHHH-SS--HHHHHHHHHHHHH-TT--EEEEEEETTEEEEEEEEETTEEEEE-SPP-PPP-